Protein AF-A0A4R6WPG5-F1 (afdb_monomer_lite)

pLDDT: mean 86.35, std 12.77, range [49.31, 96.69]

Sequence (94 aa):
MSPRIEKVCQLFPDETYLVMRLARSSEEFRSLCEEYDLAVDALHQLEGRENRMAADLIRVAEYRALIEELKVDLLRQLQASKSADQQSSGGRAR

Foldseek 3Di:
DDVLLVVVCVVVVVLNVLSVVCCVPPPVSVVLSVQLVVLVVVLVVLVPDPDHDPVSVVSNVVSVVVNVVSNVVNVVSSVVSVVVVVVVVPPDDD

Structure (mmCIF, N/CA/C/O backbone):
data_AF-A0A4R6WPG5-F1
#
_entry.id   AF-A0A4R6WPG5-F1
#
loop_
_atom_site.group_PDB
_atom_site.id
_atom_site.type_symbol
_atom_site.label_atom_id
_atom_site.label_alt_id
_atom_site.label_comp_id
_atom_site.label_asym_id
_atom_site.label_entity_id
_atom_site.label_seq_id
_atom_site.pdbx_PDB_ins_code
_atom_site.Cartn_x
_atom_site.Cartn_y
_atom_site.Cartn_z
_atom_site.occupancy
_atom_site.B_iso_or_equiv
_atom_site.auth_seq_id
_atom_site.auth_comp_id
_atom_site.auth_asym_id
_atom_site.auth_atom_id
_atom_site.pdbx_PDB_model_num
ATOM 1 N N . MET A 1 1 ? -18.299 -4.630 0.029 1.00 62.25 1 MET A N 1
ATOM 2 C CA . MET A 1 1 ? -16.964 -4.243 0.532 1.00 62.25 1 MET A CA 1
ATOM 3 C C . MET A 1 1 ? -16.184 -3.735 -0.666 1.00 62.25 1 MET A C 1
ATOM 5 O O . MET A 1 1 ? -16.314 -4.344 -1.718 1.00 62.25 1 MET A O 1
ATOM 9 N N . SER A 1 2 ? -15.508 -2.589 -0.577 1.00 82.62 2 SER A N 1
ATOM 10 C CA . SER A 1 2 ? -14.778 -2.062 -1.740 1.00 82.62 2 SER A CA 1
ATOM 11 C C . SER A 1 2 ? -13.569 -2.957 -2.046 1.00 82.62 2 SER A C 1
ATOM 13 O O . SER A 1 2 ? -12.894 -3.350 -1.093 1.00 82.62 2 SER A O 1
ATOM 15 N N . PRO A 1 3 ? -13.261 -3.247 -3.324 1.00 85.50 3 PRO A N 1
ATOM 16 C CA . PRO A 1 3 ? -12.185 -4.176 -3.704 1.00 85.50 3 PRO A CA 1
ATOM 17 C C . PRO A 1 3 ? -10.816 -3.754 -3.147 1.00 85.50 3 PRO A C 1
ATOM 19 O O . PRO A 1 3 ? -10.055 -4.575 -2.647 1.00 85.50 3 PRO A O 1
ATOM 22 N N . ARG A 1 4 ? -10.560 -2.444 -3.105 1.00 88.94 4 ARG A N 1
ATOM 23 C CA . ARG A 1 4 ? -9.384 -1.837 -2.465 1.00 88.94 4 ARG A CA 1
ATOM 24 C C . ARG A 1 4 ? -9.232 -2.152 -0.971 1.00 88.94 4 ARG A C 1
ATOM 26 O O . ARG A 1 4 ? -8.132 -2.419 -0.507 1.00 88.94 4 ARG A O 1
ATOM 33 N N . ILE A 1 5 ? -10.333 -2.188 -0.216 1.00 89.69 5 ILE A N 1
ATOM 34 C CA . ILE A 1 5 ? -10.294 -2.529 1.219 1.00 89.69 5 ILE A CA 1
ATOM 35 C C . ILE A 1 5 ? -10.004 -4.024 1.390 1.00 89.69 5 ILE A C 1
ATOM 37 O O . ILE A 1 5 ? -9.280 -4.410 2.299 1.00 89.69 5 ILE A O 1
ATOM 41 N N . GLU A 1 6 ? -10.540 -4.866 0.506 1.00 90.44 6 GLU A N 1
ATOM 42 C CA . GLU A 1 6 ? -10.297 -6.310 0.534 1.00 90.44 6 GLU A CA 1
ATOM 43 C C . GLU A 1 6 ? -8.820 -6.649 0.306 1.00 90.44 6 GLU A C 1
ATOM 45 O O . GLU A 1 6 ? -8.264 -7.438 1.068 1.00 90.44 6 GLU A O 1
ATOM 50 N N . LYS A 1 7 ? -8.155 -5.991 -0.655 1.00 88.94 7 LYS A N 1
ATOM 51 C CA . LYS A 1 7 ? -6.703 -6.131 -0.856 1.00 88.94 7 LYS A CA 1
ATOM 52 C C . LYS A 1 7 ? -5.912 -5.769 0.406 1.00 88.94 7 LYS A C 1
ATOM 54 O O . LYS A 1 7 ? -5.010 -6.505 0.792 1.00 88.94 7 LYS A O 1
ATOM 59 N N . VAL A 1 8 ? -6.275 -4.685 1.094 1.00 90.94 8 VAL A N 1
ATOM 60 C CA . VAL A 1 8 ? -5.608 -4.294 2.349 1.00 90.94 8 VAL A CA 1
ATOM 61 C C . VAL A 1 8 ? -5.884 -5.297 3.477 1.00 90.94 8 VAL A C 1
ATOM 63 O O . VAL A 1 8 ? -4.974 -5.621 4.235 1.00 90.94 8 VAL A O 1
ATOM 66 N N . CYS A 1 9 ? -7.085 -5.876 3.562 1.00 92.44 9 CYS A N 1
ATOM 67 C CA . CYS A 1 9 ? -7.358 -6.965 4.508 1.00 92.44 9 CYS A CA 1
ATOM 68 C C . CYS A 1 9 ? -6.515 -8.221 4.228 1.00 92.44 9 CYS A C 1
ATOM 70 O O . CYS A 1 9 ? -6.137 -8.916 5.165 1.00 92.44 9 CYS A O 1
ATOM 72 N N . GLN A 1 10 ? -6.191 -8.510 2.964 1.00 91.44 10 GLN A N 1
ATOM 73 C CA . GLN A 1 10 ? -5.297 -9.622 2.616 1.00 91.44 10 GLN A CA 1
ATOM 74 C C . GLN A 1 10 ? -3.840 -9.361 3.031 1.00 91.44 10 GLN A C 1
ATOM 76 O O . GLN A 1 10 ? -3.118 -10.314 3.312 1.00 91.44 10 GLN A O 1
ATOM 81 N N . LEU A 1 11 ? -3.410 -8.094 3.099 1.00 89.94 11 LEU A N 1
ATOM 82 C CA . LEU A 1 11 ? -2.083 -7.722 3.614 1.00 89.94 11 LEU A CA 1
ATOM 83 C C . LEU A 1 11 ? -1.993 -7.846 5.134 1.00 89.94 11 LEU A C 1
ATOM 85 O O . LEU A 1 11 ? -0.945 -8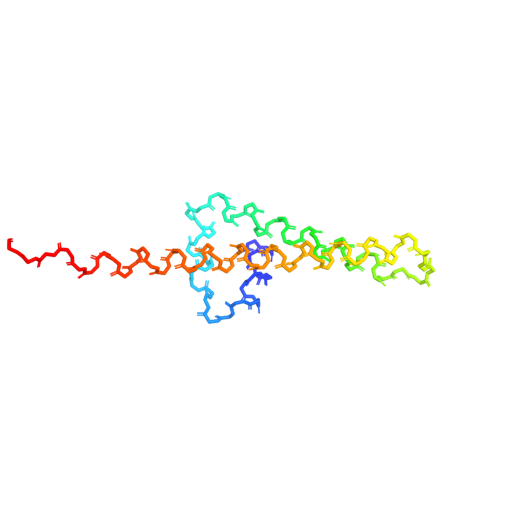.221 5.652 1.00 89.94 11 LEU A O 1
ATOM 89 N N . PHE A 1 12 ? -3.084 -7.522 5.828 1.00 90.19 12 PHE A N 1
ATOM 90 C CA . PHE A 1 12 ? -3.156 -7.480 7.287 1.00 90.19 12 PHE A CA 1
ATOM 91 C C . PHE A 1 12 ? -4.292 -8.379 7.799 1.00 90.19 12 PHE A C 1
ATOM 93 O O . PHE A 1 12 ? -5.294 -7.877 8.322 1.00 90.19 12 PHE A O 1
ATOM 100 N N . PRO A 1 13 ? -4.179 -9.713 7.642 1.00 89.75 13 PRO A N 1
ATOM 101 C CA . PRO A 1 13 ? -5.259 -10.632 7.991 1.00 89.75 13 PRO A CA 1
ATOM 102 C C . PRO A 1 13 ? -5.612 -10.562 9.482 1.00 89.75 13 PRO A C 1
ATOM 104 O O . PRO A 1 13 ? -6.796 -10.516 9.827 1.00 89.75 13 PRO A O 1
ATOM 107 N N . ASP A 1 14 ? -4.610 -10.452 10.358 1.00 89.94 14 ASP A N 1
ATOM 108 C CA . ASP A 1 14 ? -4.784 -10.322 11.810 1.00 89.94 14 ASP A CA 1
ATOM 109 C C . ASP A 1 14 ? -5.486 -9.017 12.225 1.00 89.94 14 ASP A C 1
ATOM 111 O O . ASP A 1 14 ? -6.148 -8.955 13.264 1.00 89.94 14 ASP A O 1
ATOM 115 N N . GLU A 1 15 ? -5.393 -7.969 11.404 1.00 90.12 15 GLU A N 1
ATOM 116 C CA . GLU A 1 15 ? -5.952 -6.643 11.686 1.00 90.12 15 GLU A CA 1
ATOM 117 C C . GLU A 1 15 ? -7.170 -6.309 10.816 1.00 90.12 15 GLU A C 1
ATOM 119 O O . GLU A 1 15 ? -7.634 -5.168 10.820 1.00 90.12 15 GLU A O 1
ATOM 124 N N . THR A 1 16 ? -7.758 -7.301 10.135 1.00 91.31 16 THR A N 1
ATOM 125 C CA . THR A 1 16 ? -8.936 -7.140 9.258 1.00 91.31 16 THR A 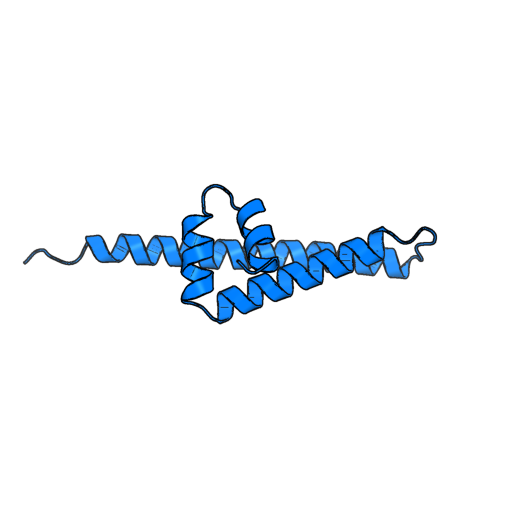CA 1
ATOM 126 C C . THR A 1 16 ? -10.052 -6.326 9.922 1.00 91.31 16 THR A C 1
ATOM 128 O O . THR A 1 16 ? -10.636 -5.431 9.310 1.00 91.31 16 THR A O 1
ATOM 131 N N . TYR A 1 17 ? -10.330 -6.579 11.206 1.00 90.56 17 TYR A N 1
ATOM 132 C CA . TYR A 1 17 ? -11.326 -5.817 11.964 1.00 90.56 17 TYR A CA 1
ATOM 133 C C . TYR A 1 17 ? -10.985 -4.318 12.058 1.00 90.56 17 TYR A C 1
ATOM 135 O O . TYR A 1 17 ? -11.862 -3.470 11.877 1.00 90.56 17 TYR A O 1
ATOM 143 N N . LEU A 1 18 ? -9.716 -3.977 12.306 1.00 91.19 18 LEU A N 1
ATOM 144 C CA . LEU A 1 18 ? -9.252 -2.591 12.390 1.00 91.19 18 LEU A CA 1
ATOM 145 C C . LEU A 1 18 ? -9.292 -1.910 11.024 1.00 91.19 18 LEU A C 1
ATOM 147 O O . LEU A 1 18 ? -9.766 -0.777 10.942 1.00 91.19 18 LEU A O 1
ATOM 151 N N . VAL A 1 19 ? -8.883 -2.613 9.965 1.00 92.81 19 VAL A N 1
ATOM 152 C CA . VAL A 1 19 ? -8.983 -2.137 8.576 1.00 92.81 19 VAL A CA 1
ATOM 153 C C . VAL A 1 19 ? -10.436 -1.797 8.245 1.00 92.81 19 VAL A C 1
ATOM 155 O O . VAL A 1 19 ? -10.730 -0.697 7.780 1.00 92.81 19 VAL A O 1
ATOM 158 N N . MET A 1 20 ? -11.378 -2.695 8.551 1.00 91.81 20 MET A N 1
ATOM 159 C CA . MET A 1 20 ? -12.804 -2.457 8.310 1.00 91.81 20 MET A CA 1
ATOM 160 C C . MET A 1 20 ? -13.357 -1.293 9.134 1.00 91.81 20 MET A C 1
ATOM 162 O O . MET A 1 20 ? -14.179 -0.522 8.635 1.00 91.81 20 MET A O 1
ATOM 166 N N . ARG A 1 21 ? -12.929 -1.158 10.392 1.00 91.69 21 ARG A N 1
ATOM 167 C CA . ARG A 1 21 ? -13.342 -0.052 11.261 1.00 91.69 21 ARG A CA 1
ATOM 168 C C . ARG A 1 21 ? -12.851 1.282 10.706 1.00 91.69 21 ARG A C 1
ATOM 170 O O . ARG A 1 21 ? -13.668 2.171 10.477 1.00 91.69 21 ARG A O 1
ATOM 177 N N . LEU A 1 22 ? -11.553 1.387 10.424 1.00 91.81 22 LEU A N 1
ATOM 178 C CA . LEU A 1 22 ? -10.932 2.590 9.874 1.00 91.81 22 LEU A CA 1
ATOM 179 C C . LEU A 1 22 ? -11.508 2.963 8.517 1.00 91.81 22 LEU A C 1
ATOM 181 O O . LEU A 1 22 ? -11.827 4.125 8.296 1.00 91.81 22 LEU A O 1
ATOM 185 N N . ALA A 1 23 ? -11.740 1.992 7.637 1.00 92.62 23 ALA A N 1
ATOM 186 C CA . ALA A 1 23 ? -12.339 2.261 6.338 1.00 92.62 23 ALA A CA 1
ATOM 187 C C . ALA A 1 23 ? -13.771 2.816 6.434 1.00 92.62 23 ALA A C 1
ATOM 189 O O . ALA A 1 23 ? -14.249 3.443 5.493 1.00 92.62 23 ALA A O 1
ATOM 190 N N . ARG A 1 24 ? -14.476 2.607 7.552 1.00 91.88 24 ARG A N 1
ATOM 191 C CA . ARG A 1 24 ? -15.810 3.184 7.782 1.00 91.88 24 ARG A CA 1
ATOM 192 C C . ARG A 1 24 ? -15.764 4.560 8.436 1.00 91.88 24 ARG A C 1
ATOM 194 O O . ARG A 1 24 ? -16.689 5.337 8.219 1.00 91.88 24 ARG A O 1
ATOM 201 N N . SER A 1 25 ? -14.744 4.844 9.244 1.00 91.31 25 SER A N 1
ATOM 202 C CA . SER A 1 25 ? -14.685 6.051 10.080 1.00 91.31 25 SER A CA 1
ATOM 203 C C . SER A 1 25 ? -13.653 7.089 9.639 1.00 91.31 25 SER A C 1
ATOM 205 O O . SER A 1 25 ? -13.764 8.239 10.045 1.00 91.31 25 SER A O 1
ATOM 207 N N . SER A 1 26 ? -12.659 6.710 8.836 1.00 92.88 26 SER A N 1
ATOM 208 C CA . SER A 1 26 ? -11.568 7.575 8.388 1.00 92.88 26 SER A CA 1
ATOM 209 C C . SER A 1 26 ? -11.590 7.711 6.867 1.00 92.88 26 SER A C 1
ATOM 211 O O . SER A 1 26 ? -11.502 6.734 6.121 1.00 92.88 26 SER A O 1
ATOM 213 N N . GLU A 1 27 ? -11.763 8.941 6.389 1.00 92.69 27 GLU A N 1
ATOM 214 C CA . GLU A 1 27 ? -11.610 9.267 4.970 1.00 92.69 27 GLU A CA 1
ATOM 215 C C . GLU A 1 27 ? -10.155 9.146 4.527 1.00 92.69 27 GLU A C 1
ATOM 217 O O . GLU A 1 27 ? -9.891 8.509 3.516 1.00 92.69 27 GLU A O 1
ATOM 222 N N . GLU A 1 28 ? -9.222 9.633 5.344 1.00 92.69 28 GLU A N 1
ATOM 223 C CA . GLU A 1 28 ? -7.783 9.532 5.095 1.00 92.69 28 GLU A CA 1
ATOM 224 C C . GLU A 1 28 ? -7.342 8.077 4.890 1.00 92.69 28 GLU A C 1
ATOM 226 O O . GLU A 1 28 ? -6.655 7.756 3.924 1.00 92.69 28 GLU A O 1
ATOM 231 N N . PHE A 1 29 ? -7.823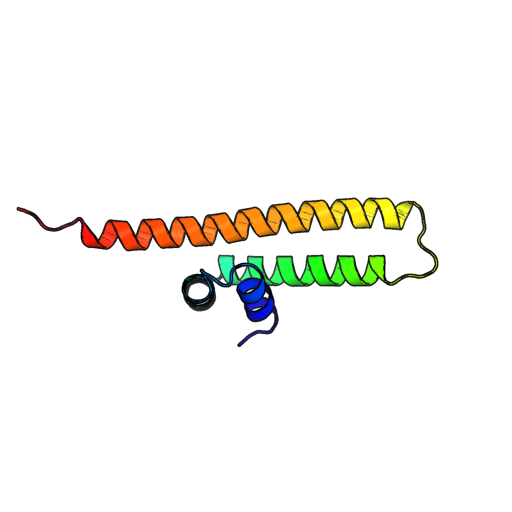 7.157 5.733 1.00 93.88 29 PHE A N 1
ATOM 232 C CA . PHE A 1 29 ? -7.519 5.735 5.576 1.00 93.88 29 PHE A CA 1
ATOM 233 C C . PHE A 1 29 ? -8.096 5.150 4.280 1.00 93.88 29 PHE A C 1
ATOM 235 O O . PHE A 1 29 ? -7.466 4.309 3.639 1.00 93.88 29 PHE A O 1
ATOM 242 N N . ARG A 1 30 ? -9.296 5.586 3.869 1.00 93.62 30 ARG A N 1
ATOM 243 C CA . ARG A 1 30 ? -9.888 5.155 2.593 1.00 93.62 30 ARG A CA 1
ATOM 244 C C . ARG A 1 30 ? -9.076 5.656 1.401 1.00 93.62 30 ARG A C 1
ATOM 246 O O . ARG A 1 30 ? -8.920 4.883 0.458 1.00 93.62 30 ARG A O 1
ATOM 253 N N . SER A 1 31 ? -8.566 6.885 1.462 1.00 94.94 31 SER A N 1
ATOM 254 C CA . SER A 1 31 ? -7.678 7.446 0.440 1.00 94.94 31 SER A CA 1
ATOM 255 C C . SER A 1 31 ? -6.372 6.659 0.348 1.00 94.94 31 SER A C 1
ATOM 257 O O . SER A 1 31 ? -6.025 6.215 -0.738 1.00 94.94 31 SER A O 1
ATOM 259 N N . LEU A 1 32 ? -5.737 6.327 1.478 1.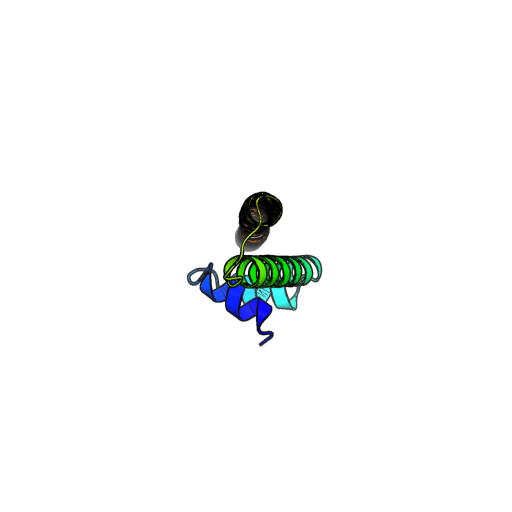00 94.81 32 LEU A N 1
ATOM 260 C CA . LEU A 1 32 ? -4.534 5.481 1.488 1.00 94.81 32 LEU A CA 1
ATOM 261 C C . LEU A 1 32 ? -4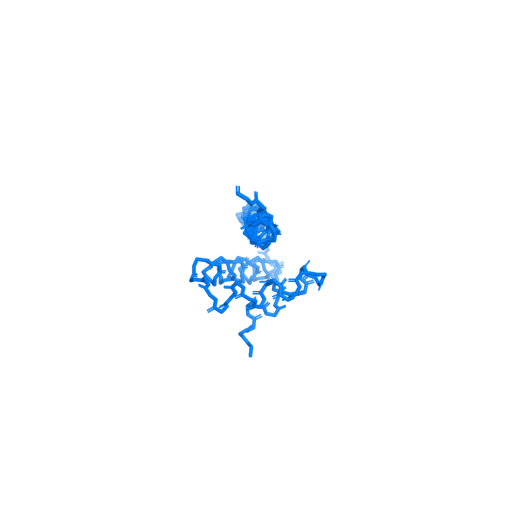.780 4.093 0.881 1.00 94.81 32 LEU A C 1
ATOM 263 O O . LEU A 1 32 ? -3.953 3.584 0.127 1.00 94.81 32 LEU A O 1
ATOM 267 N N . CYS A 1 33 ? -5.930 3.474 1.174 1.00 94.94 33 CYS A N 1
ATOM 268 C CA . CYS A 1 33 ? -6.301 2.198 0.553 1.00 94.94 33 CYS A CA 1
ATOM 269 C C . CYS A 1 33 ? -6.457 2.324 -0.973 1.00 94.94 33 CYS A C 1
ATOM 271 O O . CYS A 1 33 ? -6.170 1.377 -1.698 1.00 94.94 33 CYS A O 1
ATOM 273 N N . GLU A 1 34 ? -6.953 3.464 -1.458 1.00 94.81 34 GLU A N 1
ATOM 274 C CA . GLU A 1 34 ? -7.109 3.754 -2.885 1.00 94.81 34 GLU A CA 1
ATOM 275 C C . GLU A 1 34 ? -5.766 4.028 -3.567 1.00 94.81 34 GLU A C 1
ATOM 277 O O . GLU A 1 34 ? -5.499 3.464 -4.624 1.00 94.81 34 GLU A O 1
ATOM 282 N N . GLU A 1 35 ? -4.891 4.812 -2.944 1.00 95.81 35 GLU A N 1
ATOM 283 C CA . GLU A 1 35 ? -3.537 5.067 -3.443 1.00 95.81 35 GLU A CA 1
ATOM 284 C C . GLU A 1 35 ? -2.715 3.779 -3.522 1.00 95.81 35 GLU A C 1
ATOM 286 O O . GLU A 1 35 ? -2.049 3.523 -4.527 1.00 95.81 35 GLU A O 1
ATOM 291 N N . TYR A 1 36 ? -2.822 2.925 -2.501 1.00 95.06 36 TYR A N 1
ATOM 292 C CA . TYR A 1 36 ? -2.193 1.609 -2.493 1.00 95.06 36 TYR A CA 1
ATOM 293 C C . TYR A 1 36 ? -2.678 0.733 -3.655 1.00 95.06 36 TYR A C 1
ATOM 295 O O . TYR A 1 36 ? -1.866 0.155 -4.379 1.00 95.06 36 TYR A O 1
ATOM 303 N N . ASP A 1 37 ? -3.995 0.658 -3.857 1.00 94.75 37 ASP A N 1
ATOM 304 C CA . ASP A 1 37 ? -4.611 -0.119 -4.935 1.00 94.75 37 ASP A CA 1
ATOM 305 C C . ASP A 1 37 ? -4.127 0.346 -6.317 1.00 94.75 37 ASP A C 1
ATOM 307 O O . ASP A 1 37 ? -3.679 -0.463 -7.133 1.00 94.75 37 ASP A O 1
ATOM 311 N N . LEU A 1 38 ? -4.120 1.664 -6.542 1.00 94.94 38 LEU A N 1
ATOM 312 C CA . LEU A 1 38 ? -3.645 2.277 -7.781 1.00 94.94 38 LEU A CA 1
ATOM 313 C C . LEU A 1 38 ? -2.155 2.016 -8.029 1.00 94.94 38 LEU A C 1
ATOM 315 O O . LEU A 1 38 ? -1.766 1.727 -9.162 1.00 94.94 38 LEU A O 1
ATOM 319 N N . ALA A 1 39 ? -1.317 2.098 -6.993 1.00 95.31 39 ALA A N 1
ATOM 320 C CA . ALA A 1 39 ? 0.116 1.844 -7.112 1.00 95.31 39 ALA A CA 1
ATOM 321 C C . ALA A 1 39 ? 0.407 0.375 -7.462 1.00 95.31 39 ALA A C 1
ATOM 323 O O . ALA A 1 39 ? 1.230 0.100 -8.338 1.00 95.31 39 ALA A O 1
ATOM 324 N N . VAL A 1 40 ? -0.299 -0.566 -6.828 1.00 94.06 40 VAL A N 1
ATOM 325 C CA . VAL A 1 40 ? -0.198 -2.004 -7.123 1.00 94.06 40 VAL A CA 1
ATOM 326 C C . VAL A 1 40 ? -0.652 -2.306 -8.548 1.00 94.06 40 VAL A C 1
ATOM 328 O O . VAL A 1 40 ? 0.042 -3.014 -9.278 1.00 94.06 40 VAL A O 1
ATOM 331 N N . ASP A 1 41 ? -1.783 -1.749 -8.975 1.00 94.19 41 ASP A N 1
ATOM 332 C CA . ASP A 1 41 ? -2.296 -1.965 -10.326 1.00 94.19 41 ASP A CA 1
ATOM 333 C C . ASP A 1 41 ? -1.368 -1.354 -11.390 1.00 94.19 41 ASP A C 1
ATOM 335 O O . ASP A 1 41 ? -1.146 -1.964 -12.440 1.00 94.19 41 ASP A O 1
ATOM 339 N N . ALA A 1 42 ? -0.772 -0.188 -11.122 1.00 93.44 42 ALA A N 1
ATOM 340 C CA . ALA A 1 42 ? 0.234 0.413 -11.994 1.00 93.44 42 ALA A CA 1
ATOM 341 C C . ALA A 1 42 ? 1.503 -0.451 -12.084 1.00 93.44 42 ALA A C 1
ATOM 343 O O . ALA A 1 42 ? 2.020 -0.673 -13.184 1.00 93.44 42 ALA A O 1
ATOM 344 N N . LEU A 1 43 ? 1.972 -0.993 -10.955 1.00 93.75 43 LEU A N 1
ATOM 345 C CA . LEU A 1 43 ? 3.106 -1.912 -10.927 1.00 93.75 43 LEU A CA 1
ATOM 346 C C . LEU A 1 43 ? 2.815 -3.175 -11.745 1.00 93.75 43 LEU A C 1
ATOM 348 O O . LEU A 1 43 ? 3.612 -3.524 -12.612 1.00 93.75 43 LEU A O 1
ATOM 352 N N . HIS A 1 44 ? 1.660 -3.815 -11.548 1.00 91.94 44 HIS A N 1
ATOM 353 C CA . HIS A 1 44 ? 1.272 -5.004 -12.313 1.00 91.94 44 HIS A CA 1
ATOM 354 C C . HIS A 1 44 ? 1.204 -4.735 -13.821 1.00 91.94 44 HIS A C 1
ATOM 356 O O . HIS A 1 44 ? 1.658 -5.556 -14.619 1.00 91.94 44 HIS A O 1
ATOM 362 N N . GLN A 1 45 ? 0.686 -3.573 -14.231 1.00 90.56 45 GLN A N 1
ATOM 363 C CA . GLN A 1 45 ? 0.645 -3.183 -15.642 1.00 90.56 45 GLN A CA 1
ATOM 364 C C . GLN A 1 45 ? 2.036 -2.976 -16.244 1.00 90.56 45 GLN A C 1
ATOM 366 O O . GLN A 1 45 ? 2.264 -3.343 -17.396 1.00 90.56 45 GLN A O 1
ATOM 371 N N . LEU A 1 46 ? 2.967 -2.386 -15.492 1.00 89.62 46 LEU A N 1
ATOM 372 C CA . LEU A 1 46 ? 4.359 -2.244 -15.924 1.00 89.62 46 LEU A CA 1
ATOM 373 C C . LEU A 1 46 ? 5.061 -3.600 -15.970 1.00 89.62 46 LEU A C 1
ATOM 375 O O . LEU A 1 46 ? 5.865 -3.858 -16.868 1.00 89.62 46 LEU A O 1
ATOM 379 N N . GLU A 1 47 ? 4.738 -4.482 -15.026 1.00 87.50 47 GLU A N 1
ATOM 380 C CA . GLU A 1 47 ? 5.370 -5.783 -14.934 1.00 87.50 47 GLU A CA 1
ATOM 381 C C . GLU A 1 47 ? 4.900 -6.772 -16.010 1.00 87.50 47 GLU A C 1
ATOM 383 O O . GLU A 1 47 ? 5.706 -7.567 -16.497 1.00 87.50 47 GLU A O 1
ATOM 388 N N . GLY A 1 48 ? 3.643 -6.685 -16.442 1.00 86.31 48 GLY A N 1
ATOM 389 C CA . GLY A 1 48 ? 3.067 -7.547 -17.477 1.00 86.31 48 GLY A CA 1
ATOM 390 C C . GLY A 1 48 ? 3.504 -7.244 -18.918 1.00 86.31 48 GLY A C 1
ATOM 391 O O . GLY A 1 48 ? 3.085 -7.946 -19.834 1.00 86.31 48 GLY A O 1
ATOM 392 N N . ARG A 1 49 ? 4.323 -6.211 -19.160 1.00 85.19 49 ARG A N 1
ATOM 393 C CA . ARG A 1 49 ? 4.799 -5.862 -20.512 1.00 85.19 49 ARG A CA 1
ATOM 394 C C . ARG A 1 49 ? 5.949 -6.774 -20.947 1.00 85.19 49 ARG A C 1
ATOM 396 O O . ARG A 1 49 ? 6.996 -6.783 -20.306 1.00 85.19 49 ARG A O 1
ATOM 403 N N . GLU A 1 50 ? 5.790 -7.467 -22.078 1.00 70.88 50 GLU A N 1
ATOM 404 C CA . GLU A 1 50 ? 6.819 -8.355 -22.659 1.00 70.88 50 GLU A CA 1
ATOM 405 C C . GLU A 1 50 ? 8.087 -7.621 -23.126 1.00 70.88 50 GLU A C 1
ATOM 407 O O . GLU A 1 50 ? 9.168 -8.201 -23.111 1.00 70.88 50 GLU A O 1
ATOM 412 N N . ASN A 1 51 ? 7.991 -6.342 -23.506 1.00 73.88 51 ASN A N 1
ATOM 413 C CA . ASN A 1 51 ? 9.115 -5.581 -24.060 1.00 73.88 51 ASN A CA 1
ATOM 414 C C . ASN A 1 51 ? 9.486 -4.388 -23.163 1.00 73.88 51 ASN A C 1
ATOM 416 O O . ASN A 1 51 ? 9.307 -3.231 -23.547 1.00 73.88 51 ASN A O 1
ATOM 420 N N . ARG A 1 52 ? 9.934 -4.669 -21.929 1.00 76.44 52 ARG A N 1
ATOM 421 C CA . ARG A 1 52 ? 10.293 -3.623 -20.954 1.00 76.44 52 ARG A CA 1
ATOM 422 C C . ARG A 1 52 ? 11.501 -2.822 -21.424 1.00 76.44 52 ARG A C 1
ATOM 424 O O . ARG A 1 52 ? 12.578 -3.368 -21.658 1.00 76.44 52 ARG A O 1
ATOM 431 N N . MET A 1 53 ? 11.335 -1.508 -21.480 1.00 81.94 53 MET A N 1
ATOM 432 C CA . MET A 1 53 ? 12.437 -0.576 -21.693 1.00 81.94 53 MET A CA 1
ATOM 433 C C . MET A 1 53 ? 13.158 -0.302 -20.366 1.00 81.94 53 MET A C 1
ATOM 435 O O . MET A 1 53 ? 12.591 -0.476 -19.288 1.00 81.94 53 MET A O 1
ATOM 439 N N . ALA A 1 54 ? 14.396 0.203 -20.416 1.00 80.56 54 ALA A N 1
ATOM 440 C CA . ALA A 1 54 ? 15.130 0.601 -19.206 1.00 80.56 54 ALA A CA 1
ATOM 441 C C . ALA A 1 54 ? 14.343 1.610 -18.337 1.00 80.56 54 ALA A C 1
ATOM 443 O O . ALA A 1 54 ? 14.402 1.555 -17.112 1.00 80.56 54 ALA A O 1
ATOM 444 N N . ALA A 1 55 ? 13.543 2.479 -18.964 1.00 82.12 55 ALA A N 1
ATOM 445 C CA . ALA A 1 55 ? 12.642 3.399 -18.271 1.00 82.12 55 ALA A CA 1
ATOM 446 C C . ALA A 1 55 ? 11.515 2.687 -17.495 1.00 82.12 55 ALA A C 1
ATOM 448 O O . ALA A 1 55 ? 11.124 3.158 -16.430 1.00 82.12 55 ALA A O 1
ATOM 449 N N . ASP A 1 56 ? 11.016 1.544 -17.983 1.00 86.12 56 ASP A N 1
ATOM 450 C CA . ASP A 1 56 ? 10.021 0.749 -17.253 1.00 86.12 56 ASP A CA 1
ATOM 451 C C . ASP A 1 56 ? 10.641 0.118 -16.001 1.00 86.12 56 ASP A C 1
ATOM 453 O O . ASP A 1 56 ? 9.977 0.030 -14.976 1.00 86.12 56 ASP A O 1
ATOM 457 N N . LEU A 1 57 ? 11.921 -0.275 -16.043 1.00 86.31 57 LEU A N 1
ATOM 458 C CA . LEU A 1 57 ? 12.618 -0.831 -14.875 1.00 86.31 57 LEU A CA 1
ATOM 459 C C . LEU A 1 57 ? 12.778 0.199 -13.751 1.00 86.31 57 LEU A C 1
ATOM 461 O O . LEU A 1 57 ? 12.592 -0.146 -12.585 1.00 86.31 57 LEU A O 1
ATOM 465 N N . ILE A 1 58 ? 13.078 1.455 -14.099 1.00 90.25 58 ILE A N 1
ATOM 466 C CA . ILE A 1 58 ? 13.142 2.559 -13.130 1.00 90.25 58 ILE A CA 1
ATOM 467 C C . ILE A 1 58 ? 11.762 2.775 -12.508 1.00 90.25 58 ILE A C 1
ATOM 469 O O . ILE A 1 58 ? 11.637 2.733 -11.289 1.00 90.25 58 ILE A O 1
ATOM 473 N N . ARG A 1 59 ? 10.713 2.882 -13.332 1.00 91.31 59 ARG A N 1
ATOM 474 C CA . ARG A 1 59 ? 9.340 3.051 -12.835 1.00 91.31 59 ARG A CA 1
ATOM 475 C C . ARG A 1 59 ? 8.888 1.893 -11.955 1.00 91.31 59 ARG A C 1
ATOM 477 O O . ARG A 1 59 ? 8.251 2.120 -10.938 1.00 91.31 59 ARG A O 1
ATOM 484 N N . VAL A 1 60 ? 9.228 0.655 -12.309 1.00 92.44 60 VAL A N 1
ATOM 485 C CA . VAL A 1 60 ? 8.957 -0.523 -11.469 1.00 92.44 60 VAL A CA 1
ATOM 486 C C . VAL A 1 60 ? 9.619 -0.374 -10.099 1.00 92.44 60 VAL A C 1
ATOM 488 O O . VAL A 1 60 ? 8.979 -0.655 -9.089 1.00 92.44 60 VAL A O 1
ATOM 491 N N . ALA A 1 61 ? 10.873 0.083 -10.041 1.00 93.44 61 ALA A N 1
ATOM 492 C CA . ALA A 1 61 ? 11.552 0.332 -8.772 1.00 93.44 61 ALA A CA 1
ATOM 493 C C . ALA A 1 61 ? 10.880 1.460 -7.967 1.00 93.44 61 ALA A C 1
ATOM 495 O O . ALA A 1 61 ? 10.678 1.298 -6.766 1.00 93.44 61 ALA A O 1
ATOM 496 N N . GLU A 1 62 ? 10.473 2.550 -8.623 1.00 95.25 62 GLU A N 1
ATOM 497 C CA . GLU A 1 62 ? 9.749 3.665 -7.995 1.00 95.25 62 GLU A CA 1
ATOM 498 C C . GLU A 1 62 ? 8.393 3.224 -7.429 1.00 95.25 62 GLU A C 1
ATOM 500 O O . GLU A 1 62 ? 8.103 3.470 -6.262 1.00 95.25 62 GLU A O 1
ATOM 505 N N . TYR A 1 63 ? 7.582 2.504 -8.211 1.00 95.81 63 TYR A N 1
ATOM 506 C CA . TYR A 1 63 ? 6.293 1.989 -7.745 1.00 95.81 63 TYR A CA 1
ATOM 507 C C . TYR A 1 63 ? 6.453 0.978 -6.611 1.00 95.81 63 TYR A C 1
ATOM 509 O O . TYR A 1 63 ? 5.653 0.980 -5.681 1.00 95.81 63 TYR A O 1
ATOM 517 N N . ARG A 1 64 ? 7.491 0.134 -6.640 1.00 95.06 64 ARG A N 1
ATOM 518 C CA . ARG A 1 64 ? 7.788 -0.773 -5.522 1.00 95.06 64 ARG A CA 1
ATOM 519 C C . ARG A 1 64 ? 8.133 -0.005 -4.248 1.00 95.06 64 ARG A C 1
ATOM 521 O O . ARG A 1 64 ? 7.622 -0.368 -3.196 1.00 95.06 64 ARG A O 1
ATOM 528 N N . ALA A 1 65 ? 8.951 1.044 -4.339 1.00 96.44 65 ALA A N 1
ATOM 529 C CA . ALA A 1 65 ? 9.263 1.893 -3.191 1.00 96.44 65 ALA A CA 1
ATOM 530 C C . ALA A 1 65 ? 7.997 2.569 -2.639 1.00 96.44 65 ALA A C 1
ATOM 532 O O . ALA A 1 65 ? 7.711 2.433 -1.453 1.00 96.44 65 ALA A O 1
ATOM 533 N N . LEU A 1 66 ? 7.184 3.164 -3.518 1.00 96.38 66 LEU A N 1
ATOM 534 C CA . LEU A 1 66 ? 5.917 3.799 -3.149 1.00 96.38 66 LEU A CA 1
ATOM 535 C C . LEU A 1 66 ? 4.957 2.822 -2.454 1.00 96.38 66 LEU A C 1
ATOM 537 O O . LEU A 1 66 ? 4.334 3.159 -1.453 1.00 96.38 66 LEU A O 1
ATOM 541 N N . ILE A 1 67 ? 4.841 1.593 -2.960 1.00 96.06 67 ILE A N 1
ATOM 542 C CA . ILE A 1 67 ? 4.000 0.552 -2.352 1.00 96.06 67 ILE A CA 1
ATOM 543 C C . ILE A 1 67 ? 4.477 0.217 -0.935 1.00 96.06 67 ILE A C 1
ATOM 545 O O . ILE A 1 67 ? 3.645 0.030 -0.047 1.00 96.06 67 ILE A O 1
ATOM 549 N N . GLU A 1 68 ? 5.787 0.131 -0.706 1.00 96.19 68 GLU A N 1
ATOM 550 C CA . GLU A 1 68 ? 6.329 -0.117 0.633 1.00 96.19 68 GLU A CA 1
ATOM 551 C C . GLU A 1 68 ? 6.079 1.069 1.575 1.00 96.19 68 GLU A C 1
ATOM 553 O O . GLU A 1 68 ? 5.686 0.855 2.721 1.00 96.19 68 GLU A O 1
ATOM 558 N N . GLU A 1 69 ? 6.211 2.307 1.095 1.00 96.69 69 GLU A N 1
ATOM 559 C CA . GLU A 1 69 ? 5.864 3.509 1.866 1.00 96.69 69 GLU A CA 1
ATOM 560 C C . GLU A 1 69 ? 4.379 3.513 2.261 1.00 96.69 69 GLU A C 1
ATOM 562 O O . GLU A 1 69 ? 4.045 3.650 3.440 1.00 96.69 69 GLU A O 1
ATOM 567 N N . LEU A 1 70 ? 3.484 3.234 1.309 1.00 95.50 70 LEU A N 1
ATOM 568 C CA . LEU A 1 70 ? 2.043 3.154 1.558 1.00 95.50 70 LEU A CA 1
ATOM 569 C C . LEU A 1 70 ? 1.685 2.039 2.551 1.00 95.50 70 LEU A C 1
ATOM 571 O O . LEU A 1 70 ? 0.816 2.228 3.403 1.00 95.50 70 LEU A O 1
ATOM 575 N N . LYS A 1 71 ? 2.366 0.886 2.506 1.00 94.81 71 LYS A N 1
ATOM 576 C CA . LYS A 1 71 ? 2.188 -0.174 3.516 1.00 94.81 71 LYS A CA 1
ATOM 577 C C . LYS A 1 71 ? 2.585 0.295 4.911 1.00 94.81 71 LYS A C 1
ATOM 579 O O . LYS A 1 71 ? 1.890 -0.029 5.875 1.00 94.81 71 LYS A O 1
ATOM 584 N N . VAL A 1 72 ? 3.687 1.036 5.031 1.00 95.50 72 VAL A N 1
ATOM 585 C CA . VAL A 1 72 ? 4.133 1.597 6.313 1.00 95.50 72 VAL A CA 1
ATOM 586 C C . VAL A 1 72 ? 3.097 2.577 6.857 1.00 95.50 72 VAL A C 1
ATOM 588 O O . VAL A 1 72 ? 2.772 2.513 8.043 1.00 95.50 72 VAL A O 1
ATOM 591 N N . ASP A 1 73 ? 2.532 3.436 6.014 1.00 94.94 73 ASP A N 1
ATOM 592 C CA . ASP A 1 73 ? 1.523 4.404 6.447 1.00 94.94 73 ASP A CA 1
ATOM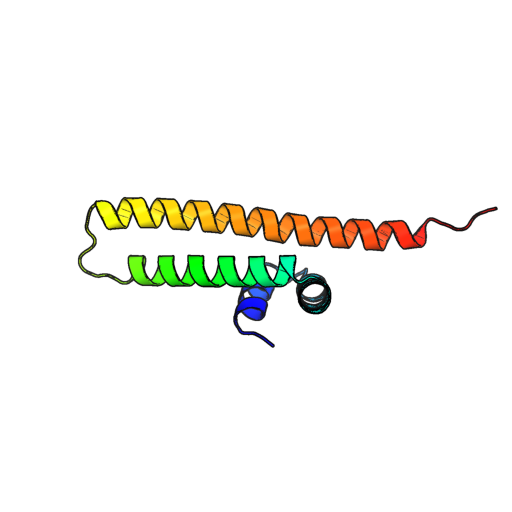 593 C C . ASP A 1 73 ? 0.186 3.744 6.813 1.00 94.94 73 ASP A C 1
ATOM 595 O O . ASP A 1 73 ? -0.404 4.080 7.846 1.00 94.94 73 ASP A O 1
ATOM 599 N N . LEU A 1 74 ? -0.245 2.722 6.064 1.00 93.69 74 LEU A N 1
ATOM 600 C CA . LEU A 1 74 ? -1.387 1.880 6.439 1.00 93.69 74 LEU A CA 1
ATOM 601 C C . LEU A 1 74 ? -1.167 1.215 7.807 1.00 93.69 74 LEU A C 1
ATOM 603 O O . LEU A 1 74 ? -2.049 1.264 8.669 1.00 93.69 74 LEU A O 1
ATOM 607 N N . LEU A 1 75 ? 0.020 0.649 8.045 1.00 93.25 75 LEU A N 1
ATOM 608 C CA . LEU A 1 75 ? 0.368 0.030 9.325 1.00 93.25 75 LEU A CA 1
ATOM 609 C C . LEU A 1 75 ? 0.376 1.054 10.470 1.00 93.25 75 LEU A C 1
ATOM 611 O O . LEU A 1 75 ? -0.140 0.773 11.553 1.00 93.25 75 LEU A O 1
ATOM 615 N N . ARG A 1 76 ? 0.912 2.259 10.246 1.00 92.94 76 ARG A N 1
ATOM 616 C CA . ARG A 1 76 ? 0.897 3.344 11.241 1.00 92.94 76 ARG A CA 1
ATOM 617 C C . ARG A 1 76 ? -0.525 3.737 11.629 1.00 92.94 76 ARG A C 1
ATOM 619 O O . ARG A 1 76 ? -0.805 3.868 12.818 1.00 92.94 76 ARG A O 1
ATOM 626 N N . GLN A 1 77 ? -1.429 3.868 10.660 1.00 92.06 77 GLN A N 1
ATOM 627 C CA . GLN A 1 77 ? -2.843 4.169 10.914 1.00 92.06 77 GLN A CA 1
ATOM 628 C C . GLN A 1 77 ? -3.533 3.064 11.732 1.00 92.06 77 GLN A C 1
ATOM 630 O O . GLN A 1 77 ? -4.283 3.346 12.677 1.00 92.06 77 GLN A O 1
ATOM 635 N N . LEU A 1 78 ? -3.235 1.795 11.429 1.00 90.94 78 LEU A N 1
ATOM 636 C CA . LEU A 1 78 ? -3.731 0.646 12.193 1.00 90.94 78 LEU A CA 1
ATOM 637 C C . LEU A 1 78 ? -3.216 0.660 13.639 1.00 90.94 78 LEU A C 1
ATOM 639 O O . LEU A 1 78 ? -4.001 0.505 14.580 1.00 90.94 78 LEU A O 1
ATOM 643 N N . GLN A 1 79 ? -1.922 0.913 13.836 1.00 91.56 79 GLN A N 1
ATOM 644 C CA . GLN A 1 79 ? -1.304 0.993 15.161 1.00 91.56 79 GLN A CA 1
ATOM 645 C C . GLN A 1 79 ? -1.825 2.179 15.980 1.00 91.56 79 GLN A C 1
ATOM 647 O O . GLN A 1 79 ? -2.161 2.011 17.153 1.00 91.56 79 GLN A O 1
ATOM 652 N N . ALA A 1 80 ? -1.959 3.359 15.371 1.00 89.81 80 ALA A N 1
ATOM 653 C CA . ALA A 1 80 ? -2.532 4.536 16.021 1.00 89.81 80 ALA A CA 1
ATOM 654 C C . ALA A 1 80 ? -3.962 4.258 16.513 1.00 89.81 80 ALA A C 1
ATOM 656 O O . ALA A 1 80 ? -4.317 4.569 17.652 1.00 89.81 80 ALA A O 1
ATOM 657 N N . SER A 1 81 ? -4.754 3.570 15.691 1.00 87.19 81 SER A N 1
ATOM 658 C CA . SER A 1 81 ? -6.123 3.175 16.028 1.00 87.19 81 SER A CA 1
ATOM 659 C C . SER A 1 81 ? -6.204 2.133 17.141 1.00 87.19 81 SER A C 1
ATOM 661 O O . SER A 1 81 ? -7.183 2.110 17.889 1.00 87.19 81 SER A O 1
ATOM 663 N N . LYS A 1 82 ? -5.197 1.263 17.261 1.00 84.38 82 LYS A N 1
ATOM 664 C CA . LYS A 1 82 ? -5.091 0.275 18.342 1.00 84.38 82 LYS A CA 1
ATOM 665 C C . LYS A 1 82 ? -4.739 0.943 19.673 1.00 84.38 82 LYS A C 1
ATOM 667 O O . LYS A 1 82 ? -5.357 0.641 20.690 1.00 84.38 82 LYS A O 1
ATOM 672 N N . SER A 1 83 ? -3.813 1.900 19.654 1.00 79.06 83 SER A N 1
ATOM 673 C CA . SER A 1 83 ? -3.418 2.678 20.836 1.00 79.06 83 SER A CA 1
ATOM 674 C C . SER A 1 83 ? -4.564 3.542 21.379 1.00 79.06 83 SER A C 1
ATOM 676 O O . SER A 1 83 ? -4.769 3.602 22.591 1.00 79.06 83 SER A O 1
ATOM 678 N N . ALA A 1 84 ? -5.360 4.152 20.492 1.00 71.44 84 ALA A N 1
ATOM 679 C CA . ALA A 1 84 ? -6.534 4.943 20.876 1.00 71.44 84 ALA A CA 1
ATOM 680 C C . ALA A 1 84 ? -7.634 4.101 21.560 1.00 71.44 84 ALA A C 1
ATOM 682 O O . ALA A 1 84 ? -8.318 4.574 22.469 1.00 71.44 84 ALA A O 1
ATOM 683 N N . ASP A 1 85 ? -7.779 2.835 21.157 1.00 64.00 85 ASP A N 1
ATOM 684 C CA . ASP A 1 85 ? -8.722 1.883 21.757 1.00 64.00 85 ASP A CA 1
ATOM 685 C C . ASP A 1 85 ? -8.297 1.502 23.188 1.00 64.00 85 ASP A C 1
ATOM 687 O O . ASP A 1 85 ? -9.103 1.526 24.118 1.00 64.00 85 ASP A O 1
ATOM 691 N N . GLN A 1 86 ? -6.995 1.267 23.396 1.00 60.06 86 GLN A N 1
ATOM 692 C CA . GLN A 1 86 ? -6.433 0.883 24.697 1.00 60.06 86 GLN A CA 1
ATOM 693 C C . GLN A 1 86 ? -6.441 2.020 25.734 1.00 60.06 86 GLN A C 1
ATOM 695 O O . GLN A 1 86 ? -6.553 1.759 26.933 1.00 60.06 86 GLN A O 1
ATOM 700 N N . GLN A 1 87 ? -6.376 3.285 25.306 1.00 55.66 87 GLN A N 1
ATOM 701 C CA . GLN A 1 87 ? -6.437 4.438 26.214 1.00 55.66 87 GLN A CA 1
ATOM 702 C C . GLN A 1 87 ? -7.845 4.713 26.770 1.00 55.66 87 GLN A C 1
ATOM 704 O O . GLN A 1 87 ? -7.969 5.312 27.839 1.00 55.66 87 GLN A O 1
ATOM 709 N N . SER A 1 88 ? -8.907 4.220 26.124 1.00 53.56 88 SER A N 1
ATOM 710 C CA . SER A 1 88 ? -10.287 4.414 26.601 1.00 53.56 88 SER A CA 1
ATOM 711 C C . SER A 1 88 ? -10.657 3.530 27.804 1.00 53.56 88 SER A C 1
ATOM 713 O O . SER A 1 88 ? -11.662 3.785 28.464 1.00 53.56 88 SER A O 1
ATOM 715 N N . SER A 1 89 ? -9.846 2.522 28.147 1.00 54.78 89 SER A N 1
ATOM 716 C CA . SER A 1 89 ? -10.095 1.635 29.299 1.00 54.78 89 SER A CA 1
ATOM 717 C C . SER A 1 89 ? -9.398 2.064 30.605 1.00 54.78 89 SER A C 1
ATOM 719 O O . SER A 1 89 ? -9.636 1.449 31.640 1.00 54.78 89 SER A O 1
ATOM 721 N N . GLY A 1 90 ? -8.561 3.112 30.593 1.00 49.50 90 GLY A N 1
ATOM 722 C CA . GLY A 1 90 ? -7.748 3.529 31.753 1.00 49.50 90 GLY A CA 1
ATOM 723 C C . GLY A 1 90 ? -8.275 4.717 32.573 1.00 49.50 90 GLY A C 1
ATOM 724 O O . GLY A 1 90 ? -7.664 5.091 33.570 1.00 49.50 90 GLY A O 1
ATOM 725 N N . GLY A 1 91 ? -9.388 5.339 32.179 1.00 50.09 91 GLY A N 1
ATOM 726 C CA . GLY A 1 91 ? -9.815 6.640 32.706 1.00 50.09 91 GLY A CA 1
ATOM 727 C C . GLY A 1 91 ? -11.014 6.605 33.650 1.00 50.09 91 GLY A C 1
ATOM 728 O O . GLY A 1 91 ? -12.004 7.277 33.379 1.00 50.09 91 GLY A O 1
ATOM 729 N N . ARG A 1 92 ? -10.964 5.843 34.750 1.00 49.91 92 ARG A N 1
ATOM 730 C CA . ARG A 1 92 ? -11.862 6.069 35.901 1.00 49.91 92 ARG A CA 1
ATOM 731 C C . ARG A 1 92 ? -11.303 5.445 37.179 1.00 49.91 92 ARG A C 1
ATOM 733 O O . ARG A 1 92 ? -11.621 4.314 37.526 1.00 49.91 92 ARG A O 1
ATOM 740 N N . ALA A 1 93 ? -10.515 6.220 37.916 1.00 51.72 93 ALA A N 1
ATOM 741 C CA . ALA A 1 93 ? -10.334 6.006 39.345 1.00 51.72 93 ALA A CA 1
ATOM 742 C C . ALA A 1 93 ? -10.024 7.335 40.050 1.00 51.72 93 ALA A C 1
ATOM 744 O O . ALA A 1 93 ? -8.874 7.753 40.086 1.00 51.72 93 ALA A O 1
ATOM 745 N N . ARG A 1 94 ? -11.095 7.872 40.652 1.00 49.31 94 ARG A N 1
ATOM 746 C CA . ARG A 1 94 ? -11.174 8.788 41.806 1.00 49.31 94 ARG A CA 1
ATOM 747 C C . ARG A 1 94 ? -10.823 10.257 41.601 1.00 49.31 94 ARG A C 1
ATOM 749 O O . ARG A 1 94 ? -9.660 10.577 41.300 1.00 49.31 94 ARG A O 1
#

Organism: NCBI:txid578943

Radius of gyration: 17.09 Å; chains: 1; bounding box: 32×20×66 Å

Secondary structure (DSSP, 8-state):
--HHHHHHHHH-GGGHHHHHHHHHH-HHHHHHHHHHHHHHHHHHHHHT-SS--HHHHHHHHHHHHHHHHHHHHHHHHHHHHHHHHHHTTS----